Protein AF-F3FT26-F1 (afdb_monomer_lite)

Secondary structure (DSSP, 8-state):
-HHHHHHHHHHHHHHHHHHH-HHHHHHHHHHHHHHHHHHHH---HHHHHTSPPHHHHHHHHHTT--TTT--------SS-HHHHHHHHT-HHHHHHH-TTEEEEEE-SSSEEEEEEE-GGG-EEEEEEEEE--SSTT--EEE--

Structure (mmCIF, N/CA/C/O backbone):
data_AF-F3FT26-F1
#
_entry.id   AF-F3FT26-F1
#
loop_
_atom_site.group_PDB
_atom_site.id
_atom_site.type_symbol
_atom_site.label_atom_id
_atom_site.label_alt_id
_atom_site.label_comp_id
_atom_site.label_asym_id
_atom_site.label_entity_id
_atom_site.label_seq_id
_atom_site.pdbx_PDB_ins_code
_atom_site.Cartn_x
_atom_site.Cartn_y
_atom_site.Cartn_z
_atom_site.occupancy
_atom_site.B_iso_or_equiv
_atom_site.auth_seq_id
_atom_site.auth_comp_id
_atom_site.auth_asym_id
_atom_site.auth_atom_id
_atom_site.pdbx_PDB_model_num
ATOM 1 N N . MET A 1 1 ? 23.546 8.494 -18.958 1.00 47.19 1 MET A N 1
ATOM 2 C CA . MET A 1 1 ? 24.813 8.731 -19.704 1.00 47.19 1 MET A CA 1
ATOM 3 C C . MET A 1 1 ? 24.942 7.822 -20.935 1.00 47.19 1 MET A C 1
ATOM 5 O O . MET A 1 1 ? 25.842 8.013 -21.745 1.00 47.19 1 MET A O 1
ATOM 9 N N . GLU A 1 2 ? 24.002 6.900 -21.162 1.00 43.91 2 GLU A N 1
ATOM 10 C CA . GLU A 1 2 ? 24.069 5.898 -22.236 1.00 43.91 2 GLU A CA 1
ATOM 11 C C . GLU A 1 2 ? 23.835 6.461 -23.649 1.00 43.91 2 GLU A C 1
ATOM 13 O O . GLU A 1 2 ? 24.249 5.860 -24.643 1.00 43.91 2 GLU A O 1
ATOM 18 N N . ARG A 1 3 ? 23.206 7.640 -23.757 1.00 53.72 3 ARG A N 1
ATOM 19 C CA . ARG A 1 3 ? 22.876 8.273 -25.047 1.00 53.72 3 ARG A CA 1
ATOM 20 C C . ARG A 1 3 ? 24.116 8.820 -25.757 1.00 53.72 3 ARG A C 1
ATOM 22 O O . ARG A 1 3 ? 24.256 8.629 -26.959 1.00 53.72 3 ARG A O 1
ATOM 29 N N . ALA A 1 4 ? 25.029 9.447 -25.012 1.00 54.97 4 ALA A N 1
ATOM 30 C CA . ALA A 1 4 ? 26.248 10.039 -25.563 1.00 54.97 4 ALA A CA 1
ATOM 31 C C . ALA A 1 4 ? 27.250 8.971 -26.023 1.00 54.97 4 ALA A C 1
ATOM 33 O O . ALA A 1 4 ? 27.844 9.111 -27.088 1.00 54.97 4 ALA A O 1
ATOM 34 N N . LEU A 1 5 ? 27.377 7.873 -25.268 1.00 59.94 5 LEU A N 1
ATOM 35 C CA . LEU A 1 5 ? 28.258 6.761 -25.626 1.00 59.94 5 LEU A CA 1
ATOM 36 C C . LEU A 1 5 ? 27.760 6.037 -26.888 1.00 59.94 5 LEU A C 1
ATOM 38 O O . LEU A 1 5 ? 28.537 5.800 -27.806 1.00 59.94 5 LEU A O 1
ATOM 42 N N . SER A 1 6 ? 26.450 5.780 -26.984 1.00 55.41 6 SER A N 1
ATOM 43 C CA . SER A 1 6 ? 25.845 5.128 -28.157 1.00 55.41 6 SER A CA 1
ATOM 44 C C . SER A 1 6 ? 25.939 5.994 -29.418 1.00 55.41 6 SER A C 1
ATOM 46 O O . SER A 1 6 ? 26.232 5.489 -30.502 1.00 55.41 6 SER A O 1
ATOM 48 N N . LEU A 1 7 ? 25.746 7.311 -29.272 1.00 60.78 7 LEU A N 1
ATOM 49 C CA . LEU A 1 7 ? 25.944 8.272 -30.356 1.00 60.78 7 LEU A CA 1
ATOM 50 C C . LEU A 1 7 ? 27.415 8.334 -30.783 1.00 60.78 7 LEU A C 1
ATOM 52 O O . LEU A 1 7 ? 27.695 8.266 -31.977 1.00 60.78 7 LEU A O 1
ATOM 56 N N . ALA A 1 8 ? 28.360 8.389 -29.843 1.00 69.50 8 ALA A N 1
ATOM 57 C CA . ALA A 1 8 ? 29.788 8.430 -30.152 1.00 69.50 8 ALA A CA 1
ATOM 58 C C . ALA A 1 8 ? 30.256 7.162 -30.888 1.00 69.50 8 ALA A C 1
ATOM 60 O O . ALA A 1 8 ? 30.902 7.259 -31.932 1.00 69.50 8 ALA A O 1
ATOM 61 N N . THR A 1 9 ? 29.876 5.973 -30.408 1.00 64.75 9 THR A N 1
ATOM 62 C CA . THR A 1 9 ? 30.254 4.696 -31.035 1.00 64.75 9 THR A CA 1
ATOM 63 C C . THR A 1 9 ? 29.594 4.509 -32.405 1.00 64.75 9 THR A C 1
ATOM 65 O O . THR A 1 9 ? 30.263 4.090 -33.351 1.00 64.75 9 THR A O 1
ATOM 68 N N . GLY A 1 10 ? 28.314 4.874 -32.553 1.00 61.59 10 GLY A N 1
ATOM 69 C CA . GLY A 1 10 ? 27.614 4.822 -33.841 1.00 61.59 10 GLY A CA 1
ATOM 70 C C . GLY A 1 10 ? 28.211 5.777 -34.879 1.00 61.59 10 GLY A C 1
ATOM 71 O O . GLY A 1 10 ? 28.431 5.389 -36.025 1.00 61.59 10 GLY A O 1
ATOM 72 N N . THR A 1 11 ? 28.568 6.996 -3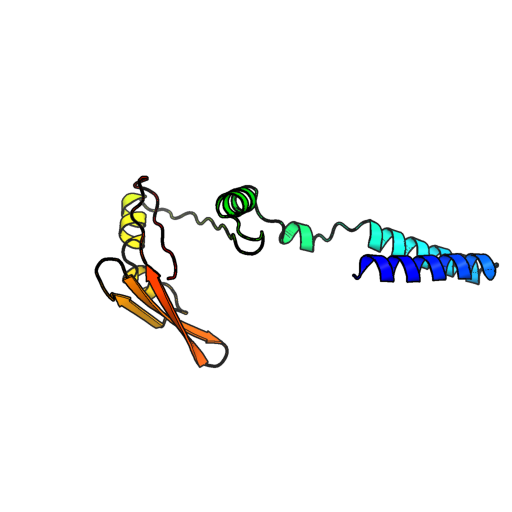4.464 1.00 68.25 11 THR A N 1
ATOM 73 C CA . THR A 1 11 ? 29.205 7.993 -35.343 1.00 68.25 11 THR A CA 1
ATOM 74 C C . THR A 1 11 ? 30.610 7.552 -35.763 1.00 68.25 11 THR A C 1
ATOM 76 O O . THR A 1 11 ? 30.976 7.682 -36.931 1.00 68.25 11 THR A O 1
ATOM 79 N N . ALA A 1 12 ? 31.380 6.957 -34.845 1.00 70.69 12 ALA A N 1
ATOM 80 C CA . ALA A 1 12 ? 32.715 6.436 -35.133 1.00 70.69 12 ALA A CA 1
ATOM 81 C C . ALA A 1 12 ? 32.692 5.282 -36.154 1.00 70.69 12 ALA A C 1
ATOM 83 O O . ALA A 1 12 ? 33.529 5.240 -37.056 1.00 70.69 12 ALA A O 1
ATOM 84 N N . LEU A 1 13 ? 31.713 4.375 -36.061 1.00 64.75 13 LEU A N 1
ATOM 85 C CA . LEU A 1 13 ? 31.534 3.272 -37.015 1.00 64.75 13 LEU A CA 1
ATOM 86 C C . LEU A 1 13 ? 31.139 3.764 -38.413 1.00 64.75 13 LEU A C 1
ATOM 88 O O . LEU A 1 13 ? 31.700 3.289 -39.401 1.00 64.75 13 LEU A O 1
ATOM 92 N N . VAL A 1 14 ? 30.233 4.744 -38.501 1.00 65.94 14 VAL A N 1
ATOM 93 C CA . VAL A 1 14 ? 29.829 5.357 -39.778 1.00 65.94 14 VAL A CA 1
ATOM 94 C C . VAL A 1 14 ? 31.008 6.091 -40.426 1.00 65.94 14 VAL A C 1
ATOM 96 O O . VAL A 1 14 ? 31.290 5.879 -41.606 1.00 65.94 14 VAL A O 1
ATOM 99 N N . ALA A 1 15 ? 31.759 6.881 -39.651 1.00 72.56 15 ALA A N 1
ATOM 100 C CA . ALA A 1 15 ? 32.947 7.585 -40.137 1.00 72.56 15 ALA A CA 1
ATOM 101 C C . ALA A 1 15 ? 34.052 6.621 -40.608 1.00 72.56 15 ALA A C 1
ATOM 103 O O . ALA A 1 15 ? 34.708 6.869 -41.622 1.00 72.56 15 ALA A O 1
ATOM 104 N N . ASN A 1 16 ? 34.243 5.500 -39.906 1.00 67.94 16 ASN A N 1
ATOM 105 C CA . ASN A 1 16 ? 35.222 4.483 -40.285 1.00 67.94 16 ASN A CA 1
ATOM 106 C C . ASN A 1 16 ? 34.801 3.704 -41.547 1.00 67.94 16 ASN A C 1
ATOM 108 O O . ASN A 1 16 ? 35.643 3.424 -42.398 1.00 67.94 16 ASN A O 1
ATOM 112 N N . GLY A 1 17 ? 33.505 3.410 -41.712 1.00 61.41 17 GLY A N 1
ATOM 113 C CA . GLY A 1 17 ? 32.960 2.775 -42.919 1.00 61.41 17 GLY A CA 1
ATOM 114 C C . GLY A 1 17 ? 33.097 3.652 -44.170 1.00 61.41 17 GLY A C 1
ATOM 115 O O . GLY A 1 17 ? 33.495 3.157 -45.225 1.00 61.41 17 GLY A O 1
ATOM 116 N N . LEU A 1 18 ? 32.869 4.966 -44.029 1.00 69.25 18 LEU A N 1
ATOM 117 C CA . LEU A 1 18 ? 33.098 5.966 -45.084 1.00 69.25 18 LEU A CA 1
ATOM 118 C C . LEU A 1 18 ? 34.580 6.079 -45.474 1.00 69.25 18 LEU A C 1
ATOM 120 O O . LEU A 1 18 ? 34.893 6.222 -46.652 1.00 69.25 18 LEU A O 1
ATOM 124 N N . ARG A 1 19 ? 35.497 5.976 -44.501 1.00 68.06 19 ARG A N 1
ATOM 125 C CA . ARG A 1 19 ? 36.952 6.024 -44.736 1.00 68.06 19 ARG A CA 1
ATOM 126 C C . ARG A 1 19 ? 37.506 4.795 -45.455 1.00 68.06 19 ARG A C 1
ATOM 128 O O . ARG A 1 19 ? 38.476 4.928 -46.193 1.00 68.06 19 ARG A O 1
ATOM 135 N N . ARG A 1 20 ? 36.947 3.606 -45.207 1.00 69.38 20 ARG A N 1
ATOM 136 C CA . ARG A 1 20 ? 37.479 2.340 -45.742 1.00 69.38 20 ARG A CA 1
ATOM 137 C C . ARG A 1 20 ? 37.068 2.073 -47.193 1.00 69.38 20 ARG A C 1
ATOM 139 O O . ARG A 1 20 ? 37.861 1.500 -47.931 1.00 69.38 20 ARG A O 1
ATOM 146 N N . GLY A 1 21 ? 35.868 2.503 -47.596 1.00 58.19 21 GLY A N 1
ATOM 147 C CA . GLY A 1 21 ? 35.342 2.307 -48.953 1.00 58.19 21 GLY A CA 1
ATOM 148 C C . GLY A 1 21 ? 35.119 0.833 -49.347 1.00 58.19 21 GLY A C 1
ATOM 149 O O . GLY A 1 21 ? 35.518 -0.098 -48.648 1.00 58.19 21 GLY A O 1
ATOM 150 N N . GLY A 1 22 ? 34.437 0.608 -50.475 1.00 73.12 22 GLY A N 1
ATOM 151 C CA . GLY A 1 22 ? 34.135 -0.733 -51.001 1.00 73.12 22 GLY A CA 1
ATOM 152 C C . GLY A 1 22 ? 32.968 -1.459 -50.308 1.00 73.12 22 GLY A C 1
ATOM 153 O O . GLY A 1 22 ? 32.301 -0.917 -49.426 1.00 73.12 22 GLY A O 1
ATOM 154 N N . LEU A 1 23 ? 32.713 -2.710 -50.711 1.00 72.31 23 LEU A N 1
ATOM 155 C CA . LEU A 1 23 ? 31.566 -3.515 -50.245 1.00 72.31 23 LEU A CA 1
ATOM 156 C C . LEU A 1 23 ? 31.545 -3.720 -48.717 1.00 72.31 23 LEU A C 1
ATOM 158 O O . LEU A 1 23 ? 30.481 -3.687 -48.101 1.00 72.31 23 LEU A O 1
ATOM 162 N N . GLY A 1 24 ? 32.718 -3.866 -48.090 1.00 69.69 24 GLY A N 1
ATOM 163 C CA . GLY A 1 24 ? 32.839 -3.994 -46.634 1.00 69.69 24 GLY A CA 1
ATOM 164 C C . GLY A 1 24 ? 32.496 -2.707 -45.873 1.00 69.69 24 GLY A C 1
ATOM 165 O O . GLY A 1 24 ? 31.870 -2.773 -44.818 1.00 69.69 24 GLY A O 1
ATOM 166 N N . GLY A 1 25 ? 32.839 -1.535 -46.422 1.00 67.94 25 GLY A N 1
ATOM 167 C CA . GLY A 1 25 ? 32.491 -0.236 -45.834 1.00 67.94 25 GLY A CA 1
ATOM 168 C C . GLY A 1 25 ? 30.991 0.063 -45.911 1.00 67.94 25 GLY A C 1
ATOM 169 O O . GLY A 1 25 ? 30.409 0.540 -44.938 1.00 67.94 25 GLY A O 1
ATOM 170 N N . ILE A 1 26 ? 30.341 -0.307 -47.022 1.00 75.19 26 ILE A N 1
ATOM 171 C CA . ILE A 1 26 ? 28.882 -0.180 -47.195 1.00 75.19 26 ILE A CA 1
ATOM 172 C C . ILE A 1 26 ? 28.138 -1.019 -46.148 1.00 75.19 26 ILE A C 1
ATOM 174 O O . ILE A 1 26 ? 27.207 -0.524 -45.514 1.00 75.19 26 ILE A O 1
ATOM 178 N N . LEU A 1 27 ? 28.585 -2.255 -45.898 1.00 78.12 27 LEU A N 1
ATOM 179 C CA . LEU A 1 27 ? 27.982 -3.120 -44.881 1.00 78.12 27 LEU A CA 1
ATOM 180 C C . LEU A 1 27 ? 28.087 -2.502 -43.476 1.00 78.12 27 LEU A C 1
ATOM 182 O O . LEU A 1 27 ? 27.118 -2.509 -42.719 1.00 78.12 27 LEU A O 1
ATOM 186 N N . GLN A 1 28 ? 29.239 -1.912 -43.140 1.00 69.38 28 GLN A N 1
ATOM 187 C CA . GLN A 1 28 ? 29.442 -1.241 -41.852 1.00 69.38 28 GLN A CA 1
ATOM 188 C C . GLN A 1 28 ? 28.553 -0.001 -41.686 1.00 69.38 28 GLN A C 1
ATOM 190 O O . GLN A 1 28 ? 28.010 0.212 -40.601 1.00 69.38 28 GLN A O 1
ATOM 195 N N . ILE A 1 29 ? 28.353 0.785 -42.749 1.00 72.94 29 ILE A N 1
ATOM 196 C CA . ILE A 1 29 ? 27.446 1.943 -42.739 1.00 72.94 29 ILE A CA 1
ATOM 197 C C . ILE A 1 29 ? 25.996 1.493 -42.552 1.00 72.94 29 ILE A C 1
ATOM 199 O O . ILE A 1 29 ? 25.293 2.082 -41.740 1.00 72.94 29 ILE A O 1
ATOM 203 N N . VAL A 1 30 ? 25.548 0.439 -43.242 1.00 78.69 30 VAL A N 1
ATOM 204 C CA . VAL A 1 30 ? 24.172 -0.074 -43.112 1.00 78.69 30 VAL A CA 1
ATOM 205 C C . VAL A 1 30 ? 23.914 -0.603 -41.702 1.00 78.69 30 VAL A C 1
ATOM 207 O O . VAL A 1 30 ? 22.903 -0.254 -41.097 1.00 78.69 30 VAL A O 1
ATOM 210 N N . VAL A 1 31 ? 24.838 -1.387 -41.139 1.00 77.44 31 VAL A N 1
ATOM 211 C CA . VAL A 1 31 ? 24.715 -1.899 -39.763 1.00 77.44 31 VAL A CA 1
ATOM 212 C C . VAL A 1 31 ? 24.746 -0.755 -38.742 1.00 77.44 31 VAL A C 1
ATOM 214 O O . VAL A 1 31 ? 23.933 -0.738 -37.818 1.00 77.44 31 VAL A O 1
ATOM 217 N N . GLY A 1 32 ? 25.629 0.232 -38.923 1.00 68.88 32 GLY A N 1
ATOM 218 C CA . GLY A 1 32 ? 25.713 1.416 -38.063 1.00 68.88 32 GLY A CA 1
ATOM 219 C C . GLY A 1 32 ? 24.468 2.303 -38.142 1.00 68.88 32 GLY A C 1
ATOM 220 O O . GLY A 1 32 ? 23.920 2.684 -37.111 1.00 68.88 32 GLY A O 1
ATOM 221 N N . ALA A 1 33 ? 23.969 2.575 -39.349 1.00 72.38 33 ALA A N 1
ATOM 222 C CA . ALA A 1 33 ? 22.748 3.342 -39.584 1.00 72.38 33 ALA A CA 1
ATOM 223 C C . ALA A 1 33 ? 21.507 2.613 -39.052 1.00 72.38 33 ALA A C 1
ATOM 225 O O . ALA A 1 33 ? 20.647 3.248 -38.451 1.00 72.38 33 ALA A O 1
ATOM 226 N N . TYR A 1 34 ? 21.435 1.285 -39.188 1.00 73.75 34 TYR A N 1
ATOM 227 C CA . TYR A 1 34 ? 20.374 0.471 -38.594 1.00 73.75 34 TYR A CA 1
ATOM 228 C C . TYR A 1 34 ? 20.431 0.481 -37.059 1.00 73.75 34 TYR A C 1
ATOM 230 O O . TYR A 1 34 ? 19.396 0.623 -36.412 1.00 73.75 34 TYR A O 1
ATOM 238 N N . GLY A 1 35 ? 21.626 0.407 -36.462 1.00 67.81 35 GLY A N 1
ATOM 239 C CA . GLY A 1 35 ? 21.820 0.550 -35.015 1.00 67.81 35 GLY A CA 1
ATOM 240 C C . GLY A 1 35 ? 21.441 1.941 -34.495 1.00 67.81 35 GLY A C 1
ATOM 241 O O . GLY A 1 35 ? 20.790 2.051 -33.457 1.00 67.81 35 GLY A O 1
ATOM 242 N N . LEU A 1 36 ? 21.768 2.996 -35.246 1.00 65.69 36 LEU A N 1
ATOM 243 C CA . LEU A 1 36 ? 21.369 4.374 -34.952 1.00 65.69 36 LEU A CA 1
ATOM 244 C C . LEU A 1 36 ? 19.860 4.578 -35.114 1.00 65.69 36 LEU A C 1
ATOM 246 O O . LEU A 1 36 ? 19.248 5.179 -34.241 1.00 65.69 36 LEU A O 1
ATOM 250 N N . LEU A 1 37 ? 19.239 4.031 -36.161 1.00 65.81 37 LEU A N 1
ATOM 251 C CA . LEU A 1 37 ? 17.787 4.059 -36.352 1.00 65.81 37 LEU A CA 1
ATOM 252 C C . LEU A 1 37 ? 17.068 3.282 -35.247 1.00 65.81 37 LEU A C 1
ATOM 254 O O . LEU A 1 37 ? 16.093 3.787 -34.701 1.00 65.81 37 LEU A O 1
ATOM 258 N N . ARG A 1 38 ? 17.562 2.109 -34.830 1.00 65.12 38 ARG A N 1
ATOM 259 C CA . ARG A 1 38 ? 17.012 1.379 -33.672 1.00 65.12 38 ARG A CA 1
ATOM 260 C C . ARG A 1 38 ? 17.210 2.115 -32.346 1.00 65.12 38 ARG A C 1
ATOM 262 O O . ARG A 1 38 ? 16.308 2.118 -31.517 1.00 65.12 38 ARG A O 1
ATOM 269 N N . GLY A 1 39 ? 18.368 2.735 -32.133 1.00 58.25 39 GLY A N 1
ATOM 270 C CA . GLY A 1 39 ? 18.646 3.515 -30.924 1.00 58.25 39 GLY A CA 1
ATOM 271 C C . GLY A 1 39 ? 17.864 4.832 -30.862 1.00 58.25 39 GLY A C 1
ATOM 272 O O . GLY A 1 39 ? 17.438 5.244 -29.785 1.00 58.25 39 GLY A O 1
ATOM 273 N N . ALA A 1 40 ? 17.638 5.476 -32.010 1.00 59.84 40 ALA A N 1
ATOM 274 C CA . ALA A 1 40 ? 16.908 6.736 -32.133 1.00 59.84 40 ALA A CA 1
ATOM 275 C C . ALA A 1 40 ? 15.388 6.543 -32.125 1.00 59.84 40 ALA A C 1
ATO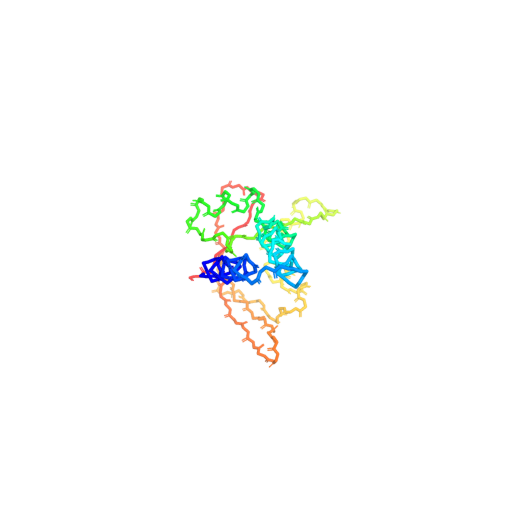M 277 O O . ALA A 1 40 ? 14.678 7.380 -31.572 1.00 59.84 40 ALA A O 1
ATOM 278 N N . THR A 1 41 ? 14.884 5.437 -32.688 1.00 57.72 41 THR A N 1
ATOM 279 C CA . THR A 1 41 ? 13.442 5.146 -32.692 1.00 57.72 41 THR A CA 1
ATOM 280 C C . THR A 1 41 ? 12.882 4.937 -31.300 1.00 57.72 41 THR A C 1
ATOM 282 O O . THR A 1 41 ? 11.697 5.208 -31.159 1.00 57.72 41 THR A O 1
ATOM 285 N N . GLY A 1 42 ? 13.697 4.567 -30.295 1.00 50.38 42 GLY A N 1
ATOM 286 C CA . GLY A 1 42 ? 13.584 5.014 -28.890 1.00 50.38 42 GLY A CA 1
ATOM 287 C C . GLY A 1 42 ? 12.231 4.858 -28.172 1.00 50.38 42 GLY A C 1
ATOM 288 O O . GLY A 1 42 ? 12.096 5.279 -27.026 1.00 50.38 42 GLY A O 1
ATOM 289 N N . HIS A 1 43 ? 11.236 4.254 -28.812 1.00 49.22 43 HIS A N 1
ATOM 290 C CA . HIS A 1 43 ? 9.908 3.939 -28.320 1.00 49.22 43 HIS A CA 1
ATOM 291 C C . HIS A 1 43 ? 10.023 2.559 -27.714 1.00 49.22 43 HIS A C 1
ATOM 293 O O . HIS A 1 43 ? 9.639 1.536 -28.276 1.00 49.22 43 HIS A O 1
ATOM 299 N N . CYS A 1 44 ? 10.671 2.539 -26.561 1.00 53.62 44 CYS A N 1
ATOM 300 C CA . CYS A 1 44 ? 10.708 1.365 -25.730 1.00 53.62 44 CYS A CA 1
ATOM 301 C C . CYS A 1 44 ? 9.247 1.057 -25.361 1.00 53.62 44 CYS A C 1
ATOM 303 O O . CYS A 1 44 ? 8.653 1.793 -24.574 1.00 53.62 44 CYS A O 1
ATOM 305 N N . ALA A 1 45 ? 8.656 0.002 -25.928 1.00 52.91 45 ALA A N 1
ATOM 306 C CA . ALA A 1 45 ? 7.352 -0.505 -25.490 1.00 52.91 45 ALA A CA 1
ATOM 307 C C . ALA A 1 45 ? 7.344 -0.737 -23.964 1.00 52.91 45 ALA A C 1
ATOM 309 O O . ALA A 1 45 ? 6.345 -0.488 -23.298 1.00 52.91 45 ALA A O 1
ATOM 310 N N . LEU A 1 46 ? 8.510 -1.081 -23.397 1.00 51.31 46 LEU A N 1
ATOM 311 C CA . LEU A 1 46 ? 8.735 -1.106 -21.953 1.00 51.31 46 LEU A CA 1
ATOM 312 C C . LEU A 1 46 ? 8.553 0.265 -21.293 1.00 51.31 46 LEU A C 1
ATOM 314 O O . LEU A 1 46 ? 7.882 0.353 -20.277 1.00 51.31 46 LEU A O 1
ATOM 318 N N . LYS A 1 47 ? 9.098 1.351 -21.854 1.00 54.94 47 LYS A N 1
ATOM 319 C CA . LYS A 1 47 ? 8.950 2.685 -21.252 1.00 54.94 47 LYS A CA 1
ATOM 320 C C . LYS A 1 47 ? 7.487 3.117 -21.228 1.00 54.94 47 LYS A C 1
ATOM 322 O O . LYS A 1 47 ? 7.074 3.679 -20.230 1.00 54.94 47 LYS A O 1
ATOM 327 N N . HIS A 1 48 ? 6.713 2.820 -22.272 1.00 57.34 48 HIS A N 1
ATOM 328 C CA . HIS A 1 48 ? 5.280 3.131 -22.303 1.00 57.34 48 HIS A CA 1
ATOM 329 C C . HIS A 1 48 ? 4.464 2.267 -21.325 1.00 57.34 48 HIS A C 1
ATOM 331 O O . HIS A 1 48 ? 3.466 2.738 -20.792 1.00 57.34 48 HIS A O 1
ATOM 337 N N . ALA A 1 49 ? 4.900 1.034 -21.043 1.00 63.56 49 ALA A N 1
ATOM 338 C CA . ALA A 1 49 ? 4.299 0.191 -20.005 1.00 63.56 49 ALA A CA 1
ATOM 339 C C . ALA A 1 49 ? 4.590 0.691 -18.575 1.00 63.56 49 ALA A C 1
ATOM 341 O O . ALA A 1 49 ? 3.801 0.438 -17.671 1.00 63.56 49 ALA A O 1
ATOM 342 N N . PHE A 1 50 ? 5.696 1.416 -18.380 1.00 64.50 50 PHE A N 1
ATOM 343 C CA . PHE A 1 50 ? 6.068 2.053 -17.111 1.00 64.50 50 PHE A CA 1
ATOM 344 C C . PHE A 1 50 ? 5.793 3.564 -17.090 1.00 64.50 50 PHE A C 1
ATOM 346 O O . PHE A 1 50 ? 6.271 4.255 -16.192 1.00 64.50 50 PHE A O 1
ATOM 353 N N . MET A 1 51 ? 5.062 4.103 -18.076 1.00 71.88 51 MET A N 1
ATOM 354 C CA . MET A 1 51 ? 4.629 5.495 -18.001 1.00 71.88 51 MET A CA 1
ATOM 355 C C . MET A 1 51 ? 3.522 5.605 -16.952 1.00 71.88 51 MET A C 1
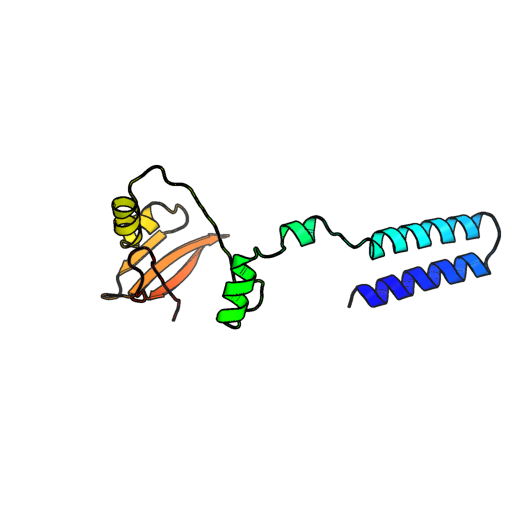ATOM 357 O O . MET A 1 51 ? 2.562 4.833 -17.012 1.00 71.88 51 MET A O 1
ATOM 361 N N . PRO A 1 52 ? 3.625 6.565 -16.025 1.00 74.69 52 PRO A N 1
ATOM 362 C CA . PRO A 1 52 ? 2.593 6.771 -15.029 1.00 74.69 52 PRO A CA 1
ATOM 363 C C . PRO A 1 52 ? 1.314 7.240 -15.697 1.00 74.69 52 PRO A C 1
ATOM 365 O O . PRO A 1 52 ? 1.326 8.008 -16.668 1.00 74.69 52 PRO A O 1
ATOM 368 N N . THR A 1 53 ? 0.203 6.803 -15.134 1.00 81.81 53 THR A N 1
ATOM 369 C CA . THR A 1 53 ? -1.129 7.236 -15.526 1.00 81.81 53 THR A CA 1
ATOM 370 C C . THR A 1 53 ? -1.281 8.754 -15.345 1.00 81.81 53 THR A C 1
ATOM 372 O O . THR A 1 53 ? -0.613 9.360 -14.503 1.00 81.81 53 THR A O 1
ATOM 375 N N . PRO A 1 54 ? -2.202 9.407 -16.079 1.00 82.81 54 PRO A N 1
ATOM 376 C CA . PRO A 1 54 ? -2.493 10.830 -15.879 1.00 82.81 54 PRO A CA 1
ATOM 377 C C . PRO A 1 54 ? -2.923 11.183 -14.447 1.00 82.81 54 PRO A C 1
ATOM 379 O O . PRO A 1 54 ? -2.845 12.339 -14.040 1.00 82.81 54 PRO A O 1
ATOM 382 N N . PHE A 1 55 ? -3.428 10.209 -13.685 1.00 81.56 55 PHE A N 1
ATOM 383 C CA . PHE A 1 55 ? -3.710 10.380 -12.264 1.00 81.56 55 PHE A CA 1
ATOM 384 C C . PHE A 1 55 ? -2.418 10.414 -11.439 1.00 81.56 55 PHE A C 1
ATOM 386 O O . PHE A 1 55 ? -2.193 11.391 -10.734 1.00 81.56 55 PHE A O 1
ATOM 393 N N . GLU A 1 56 ? -1.540 9.417 -11.590 1.00 84.62 56 GLU A N 1
ATOM 394 C CA . GLU A 1 56 ? -0.256 9.345 -10.871 1.00 84.62 56 GLU A CA 1
ATOM 395 C C . GLU A 1 56 ? 0.611 10.584 -11.123 1.00 84.62 56 GLU A C 1
ATOM 397 O O . GLU A 1 56 ? 1.190 11.112 -10.182 1.00 84.62 56 GLU A O 1
ATOM 402 N N . GLN A 1 57 ? 0.642 11.106 -12.357 1.00 82.38 57 GLN A N 1
ATOM 403 C CA . GLN A 1 57 ? 1.384 12.334 -12.683 1.00 82.38 57 GLN A CA 1
ATOM 404 C C . GLN A 1 57 ? 0.853 13.564 -11.937 1.00 82.38 57 GLN A C 1
ATOM 406 O O . GLN A 1 57 ? 1.639 14.384 -11.471 1.00 82.38 57 GLN A O 1
ATOM 411 N N . ARG A 1 58 ? -0.475 13.702 -11.824 1.00 83.56 58 ARG A N 1
ATOM 412 C CA . ARG A 1 58 ? -1.099 14.821 -11.100 1.00 83.56 58 ARG A CA 1
ATOM 413 C C . ARG A 1 58 ? -0.863 14.705 -9.600 1.00 83.56 58 ARG A C 1
ATOM 415 O O . ARG A 1 58 ? -0.444 15.678 -8.990 1.00 83.56 58 ARG A O 1
ATOM 422 N N . PHE A 1 59 ? -1.068 13.512 -9.047 1.00 82.56 59 PHE A N 1
ATOM 423 C CA . PHE A 1 59 ? -0.874 13.246 -7.624 1.00 82.56 59 PHE A CA 1
ATOM 424 C C . PHE A 1 59 ? 0.583 13.484 -7.197 1.00 82.56 59 PHE A C 1
ATOM 426 O O . PHE A 1 59 ? 0.839 14.157 -6.204 1.00 82.56 59 PHE A O 1
ATOM 433 N N . SER A 1 60 ? 1.534 13.000 -8.004 1.00 83.69 60 SER A N 1
ATOM 434 C CA . SER A 1 60 ? 2.974 13.236 -7.842 1.00 83.69 60 SER A CA 1
ATOM 435 C C . SER A 1 60 ? 3.324 14.728 -7.877 1.00 83.69 60 SER A C 1
ATOM 437 O O . SER A 1 60 ? 4.083 15.180 -7.027 1.00 83.69 60 SER A O 1
ATOM 439 N N . ALA A 1 61 ? 2.741 15.505 -8.797 1.00 83.62 61 ALA A N 1
ATOM 440 C CA . ALA A 1 61 ? 2.979 16.948 -8.883 1.00 83.62 61 ALA A CA 1
ATOM 441 C C . ALA A 1 61 ? 2.391 17.736 -7.698 1.00 83.62 61 ALA A C 1
ATOM 443 O O . ALA A 1 61 ? 2.976 18.731 -7.284 1.00 83.62 61 ALA A O 1
ATOM 444 N N . GLU A 1 62 ? 1.249 17.306 -7.158 1.00 84.56 62 GLU A N 1
ATOM 445 C CA . GLU A 1 62 ? 0.607 17.937 -5.998 1.00 84.56 62 GLU A CA 1
ATOM 446 C C . GLU A 1 62 ? 1.372 17.679 -4.692 1.00 84.56 62 GLU A C 1
ATOM 448 O O . GLU A 1 62 ? 1.467 18.567 -3.849 1.00 84.56 62 GLU A O 1
ATOM 453 N N . HIS A 1 63 ? 1.962 16.489 -4.553 1.00 80.81 63 HIS A N 1
ATOM 454 C CA . HIS A 1 63 ? 2.676 16.060 -3.345 1.00 80.81 63 HIS A CA 1
ATOM 455 C C . HIS A 1 63 ? 4.206 16.223 -3.434 1.00 80.81 63 HIS A C 1
ATOM 457 O O . HIS A 1 63 ? 4.913 15.792 -2.527 1.00 80.81 63 HIS A O 1
ATOM 463 N N . ASP A 1 64 ? 4.720 16.829 -4.513 1.00 81.31 64 ASP A N 1
ATOM 464 C CA . ASP A 1 64 ? 6.158 16.972 -4.814 1.00 81.31 64 ASP A CA 1
ATOM 465 C C . ASP A 1 64 ? 6.933 15.637 -4.765 1.00 81.31 64 ASP A C 1
ATOM 467 O O . ASP A 1 64 ? 8.095 15.558 -4.367 1.00 81.31 64 ASP A O 1
ATOM 471 N N . TRP A 1 65 ? 6.274 14.546 -5.163 1.00 79.75 65 TRP A N 1
ATOM 472 C CA . TRP A 1 65 ? 6.883 13.218 -5.211 1.00 79.75 65 TRP A CA 1
ATOM 473 C C . TRP A 1 65 ? 7.514 12.968 -6.578 1.00 79.75 65 TRP A C 1
ATOM 475 O O . TRP A 1 65 ? 6.924 13.330 -7.598 1.00 79.75 65 TRP A O 1
ATOM 485 N N . PRO A 1 66 ? 8.670 12.293 -6.675 1.00 73.00 66 PRO A N 1
ATOM 486 C CA . PRO A 1 66 ? 9.148 11.783 -7.946 1.00 73.00 66 PRO A CA 1
ATOM 487 C C . PRO A 1 66 ? 8.139 10.797 -8.549 1.00 73.00 66 PRO A C 1
ATOM 489 O O . PRO A 1 66 ? 7.491 10.002 -7.876 1.00 73.00 66 PRO A O 1
ATOM 492 N N . ILE A 1 67 ? 8.062 10.814 -9.875 1.00 64.56 67 ILE A N 1
ATOM 493 C CA . ILE A 1 67 ? 7.107 10.056 -10.689 1.00 64.56 67 ILE A CA 1
ATOM 494 C C . ILE A 1 67 ? 7.032 8.547 -10.352 1.00 64.56 67 ILE A C 1
ATOM 496 O O . ILE A 1 67 ? 5.992 7.921 -10.537 1.00 64.56 67 ILE A O 1
ATOM 500 N N . SER A 1 68 ? 8.124 7.943 -9.879 1.00 63.47 68 SER A N 1
ATOM 501 C CA . SER A 1 68 ? 8.179 6.523 -9.509 1.00 63.47 68 SER A CA 1
ATOM 502 C C 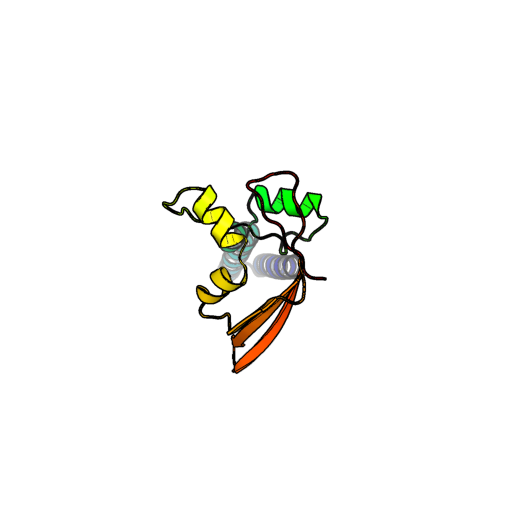. SER A 1 68 ? 7.524 6.184 -8.166 1.00 63.47 68 SER A C 1
ATOM 504 O O . SER A 1 68 ? 7.418 5.002 -7.846 1.00 63.47 68 SER A O 1
ATOM 506 N N . 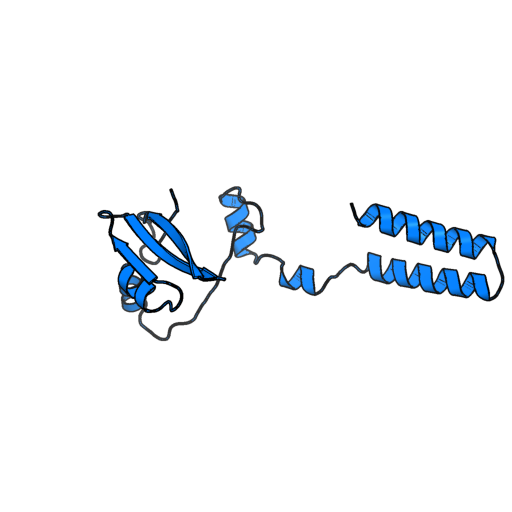GLU A 1 69 ? 7.130 7.180 -7.373 1.00 72.56 69 GLU A N 1
ATOM 507 C CA . GLU A 1 69 ? 6.616 6.992 -6.010 1.00 72.56 69 GLU A CA 1
ATOM 508 C C . GLU A 1 69 ? 5.084 7.031 -5.922 1.00 72.56 69 GLU A C 1
ATOM 510 O O . GLU A 1 69 ? 4.518 6.529 -4.954 1.00 72.56 69 GLU A O 1
ATOM 515 N N . ALA A 1 70 ? 4.393 7.527 -6.953 1.00 76.56 70 ALA A N 1
ATOM 516 C CA . ALA A 1 70 ? 2.934 7.485 -7.028 1.00 76.56 70 ALA A CA 1
ATOM 517 C C . ALA A 1 70 ? 2.461 6.274 -7.851 1.00 76.56 70 ALA A C 1
ATOM 519 O O . ALA A 1 70 ? 2.773 6.156 -9.036 1.00 76.56 70 ALA A O 1
ATOM 520 N N . LEU A 1 71 ? 1.667 5.393 -7.234 1.00 82.69 71 LEU A N 1
ATOM 521 C CA . LEU A 1 71 ? 1.049 4.237 -7.888 1.00 82.69 71 LEU A CA 1
ATOM 522 C C . LEU A 1 71 ? -0.466 4.233 -7.660 1.00 82.69 71 LEU A C 1
ATOM 524 O O . LEU A 1 71 ? -0.929 4.321 -6.527 1.00 82.69 71 LEU A O 1
ATOM 528 N N . SER A 1 72 ? -1.238 4.047 -8.729 1.00 83.88 72 SER A N 1
ATOM 529 C CA . SER A 1 72 ? -2.695 3.947 -8.710 1.00 83.88 72 SER A CA 1
ATOM 530 C C . SER A 1 72 ? -3.166 2.606 -9.266 1.00 83.88 72 SER A C 1
ATOM 532 O O . SER A 1 72 ? -2.712 2.115 -10.308 1.00 83.88 72 SER A O 1
ATOM 534 N N . ARG A 1 73 ? -4.099 1.980 -8.546 1.00 85.69 73 ARG A N 1
ATOM 535 C CA . ARG A 1 73 ? -4.718 0.706 -8.917 1.00 85.69 73 ARG A CA 1
ATOM 536 C C . ARG A 1 73 ? -6.217 0.774 -8.669 1.00 85.69 73 ARG A C 1
ATOM 538 O O . ARG A 1 73 ? -6.665 1.369 -7.698 1.00 85.69 73 ARG A O 1
ATOM 545 N N . SER A 1 74 ? -6.977 0.137 -9.555 1.00 88.62 74 SER A N 1
ATOM 546 C CA . SER A 1 74 ? -8.430 0.031 -9.456 1.00 88.62 74 SER A CA 1
ATOM 547 C C . SER A 1 74 ? -8.844 -1.432 -9.541 1.00 88.62 74 SER A C 1
ATOM 549 O O . SER A 1 74 ? -8.287 -2.202 -10.327 1.00 88.62 74 SER A O 1
ATOM 551 N N . VAL A 1 75 ? -9.817 -1.805 -8.717 1.00 91.62 75 VAL A N 1
ATOM 552 C CA . VAL A 1 75 ? -10.465 -3.113 -8.719 1.00 91.62 75 VAL A CA 1
ATOM 553 C C . VAL A 1 75 ? -11.969 -2.899 -8.591 1.00 91.62 75 VAL A C 1
ATOM 555 O O . VAL A 1 75 ? -12.418 -2.057 -7.817 1.00 91.62 75 VAL A O 1
ATOM 558 N N . THR A 1 76 ? -12.759 -3.645 -9.360 1.00 93.44 76 THR A N 1
ATOM 559 C CA . THR A 1 76 ? -14.221 -3.609 -9.258 1.00 93.44 76 THR A CA 1
ATOM 560 C C . THR A 1 76 ? -14.683 -4.667 -8.268 1.00 93.44 76 THR A C 1
ATOM 562 O O . THR A 1 76 ? -14.392 -5.850 -8.440 1.00 93.44 76 THR A O 1
ATOM 565 N N . ILE A 1 77 ? -15.423 -4.245 -7.244 1.00 94.31 77 ILE A N 1
ATOM 566 C CA . ILE A 1 77 ? -15.994 -5.125 -6.223 1.00 94.31 77 ILE A CA 1
ATOM 567 C C . ILE A 1 77 ? -17.512 -5.098 -6.387 1.00 94.31 77 ILE A C 1
ATOM 569 O O . ILE A 1 77 ? -18.128 -4.039 -6.326 1.00 94.31 77 ILE A O 1
ATOM 573 N N . SER A 1 78 ? -18.134 -6.258 -6.599 1.00 96.19 78 SER A N 1
ATOM 574 C CA . SER A 1 78 ? -19.591 -6.379 -6.756 1.00 96.19 78 SER A CA 1
ATOM 575 C C . SER A 1 78 ? -20.312 -6.369 -5.399 1.00 96.19 78 SER A C 1
ATOM 577 O O . SER A 1 78 ? -21.009 -7.324 -5.055 1.00 96.19 78 SER A O 1
ATOM 579 N N . ARG A 1 79 ? -20.094 -5.315 -4.602 1.00 96.12 79 ARG A N 1
ATOM 580 C CA . ARG A 1 79 ? -20.701 -5.080 -3.280 1.00 96.12 79 ARG A CA 1
ATOM 581 C C . ARG A 1 79 ? -21.091 -3.603 -3.107 1.00 96.12 79 ARG A C 1
ATOM 583 O O . ARG A 1 79 ? -20.519 -2.764 -3.801 1.00 96.12 79 ARG A O 1
ATOM 590 N N . PRO A 1 80 ? -22.049 -3.283 -2.216 1.00 96.62 80 PRO A N 1
ATOM 591 C CA . PRO A 1 80 ? -22.384 -1.904 -1.861 1.00 96.62 80 PRO A CA 1
ATOM 592 C C . PRO A 1 80 ? -21.170 -1.117 -1.342 1.00 96.62 80 PRO A C 1
ATOM 594 O O . PRO A 1 80 ? -20.294 -1.682 -0.684 1.00 96.62 80 PRO A O 1
ATOM 597 N N . LEU A 1 81 ? -21.116 0.185 -1.641 1.00 93.06 81 LEU A N 1
ATOM 598 C CA . LEU A 1 81 ? -19.985 1.054 -1.288 1.00 93.06 81 LEU A CA 1
ATOM 599 C C . LEU A 1 81 ? -19.795 1.169 0.227 1.00 93.06 81 LEU A C 1
ATOM 601 O O . LEU A 1 81 ? -18.668 1.140 0.707 1.00 93.06 81 LEU A O 1
ATOM 605 N N . ASP A 1 82 ? -20.890 1.265 0.971 1.00 93.75 82 ASP A N 1
ATOM 606 C CA . ASP A 1 82 ? -20.914 1.320 2.427 1.00 93.75 82 ASP A CA 1
ATOM 607 C C . ASP A 1 82 ? -20.320 0.059 3.062 1.00 93.75 82 ASP A C 1
ATOM 609 O O . ASP A 1 82 ? -19.443 0.167 3.914 1.00 93.75 82 ASP A O 1
ATOM 613 N N . GLU A 1 83 ? -20.693 -1.128 2.573 1.00 94.75 83 GLU A N 1
ATOM 614 C CA . GLU A 1 83 ? -20.129 -2.399 3.046 1.00 94.75 83 GLU A CA 1
ATOM 615 C C . GLU A 1 83 ? -18.613 -2.469 2.792 1.00 94.75 83 GLU A C 1
ATOM 617 O O . GLU A 1 83 ? -17.844 -2.872 3.668 1.00 94.75 83 GLU A O 1
ATOM 622 N N . VAL A 1 84 ? -18.169 -2.055 1.600 1.00 94.19 84 VAL A N 1
ATOM 623 C CA . VAL A 1 84 ? -16.744 -2.050 1.235 1.00 94.19 84 VAL A CA 1
ATOM 624 C C . VAL A 1 84 ? -15.970 -1.036 2.072 1.00 94.19 84 VAL A C 1
ATOM 626 O O . VAL A 1 84 ? -14.915 -1.372 2.605 1.00 94.19 84 VAL A O 1
ATOM 629 N N . ARG A 1 85 ? -16.485 0.186 2.218 1.00 91.56 85 ARG A N 1
ATOM 630 C CA . ARG A 1 85 ? -15.849 1.250 3.001 1.00 91.56 85 ARG A CA 1
ATOM 631 C C . ARG A 1 85 ? -15.711 0.840 4.462 1.00 91.56 85 ARG A C 1
ATOM 633 O O . ARG A 1 85 ? -14.614 0.917 5.007 1.00 91.56 85 ARG A O 1
ATOM 640 N N . ASP A 1 86 ? -16.785 0.355 5.077 1.00 92.19 86 ASP A N 1
ATOM 641 C CA . ASP A 1 86 ? -16.784 -0.036 6.488 1.00 92.19 86 ASP A CA 1
ATOM 642 C C . ASP A 1 86 ? -15.853 -1.236 6.734 1.00 92.19 86 ASP A C 1
ATOM 644 O O . ASP A 1 86 ? -15.242 -1.353 7.800 1.00 92.19 86 ASP A O 1
ATOM 648 N N . PHE A 1 87 ? -15.701 -2.121 5.741 1.00 93.25 87 PHE A N 1
ATOM 649 C CA . PHE A 1 87 ? -14.711 -3.195 5.770 1.00 93.25 87 PHE A CA 1
ATOM 650 C C . PHE A 1 87 ? -13.273 -2.664 5.667 1.00 93.25 87 PHE A C 1
ATOM 652 O O . PHE A 1 87 ? -12.418 -3.074 6.450 1.00 93.25 87 PHE A O 1
ATOM 659 N N . LEU A 1 88 ? -12.999 -1.753 4.727 1.00 91.94 88 LEU A N 1
ATOM 660 C CA . LEU A 1 88 ? -11.670 -1.159 4.530 1.00 91.94 88 LEU A CA 1
ATOM 661 C C . LEU A 1 88 ? -11.234 -0.277 5.708 1.00 91.94 88 LEU A C 1
ATOM 663 O O . LEU A 1 88 ? -10.045 -0.207 6.006 1.00 91.94 88 LEU A O 1
ATOM 667 N N . ALA A 1 89 ? -12.187 0.328 6.418 1.00 90.12 89 ALA A N 1
ATOM 668 C CA . ALA A 1 89 ? -11.950 1.077 7.649 1.00 90.12 89 ALA A CA 1
ATOM 669 C C . ALA A 1 89 ? -11.502 0.196 8.835 1.00 90.12 89 ALA A C 1
ATOM 671 O O . ALA A 1 89 ? -11.214 0.725 9.905 1.00 90.12 89 ALA A O 1
ATOM 672 N N . GLN A 1 90 ? -11.442 -1.133 8.668 1.00 91.19 90 GLN A N 1
ATOM 673 C CA . GLN A 1 90 ? -10.987 -2.098 9.677 1.00 91.19 90 GLN A CA 1
ATOM 674 C C . GLN A 1 90 ? -9.686 -2.783 9.211 1.00 91.19 90 GLN A C 1
ATOM 676 O O . GLN A 1 90 ? -9.737 -3.859 8.600 1.00 91.19 90 GLN A O 1
ATOM 681 N N . PRO A 1 91 ? -8.510 -2.185 9.492 1.00 90.75 91 PRO A N 1
ATOM 682 C CA . PRO A 1 91 ? -7.195 -2.657 9.046 1.00 90.75 91 PRO A CA 1
ATOM 683 C C . PRO A 1 91 ? -6.926 -4.135 9.334 1.00 90.75 91 PRO A C 1
ATOM 685 O O . PRO A 1 91 ? -6.333 -4.833 8.514 1.00 90.75 91 PRO A O 1
ATOM 688 N N . GLU A 1 92 ? -7.403 -4.641 10.468 1.00 91.50 92 GLU A N 1
ATOM 689 C CA . GLU A 1 92 ? -7.214 -6.021 10.910 1.00 91.50 92 GLU A CA 1
ATOM 690 C C . GLU A 1 92 ? -7.954 -7.011 10.001 1.00 91.50 92 GLU A C 1
ATOM 692 O O . GLU A 1 92 ? -7.430 -8.076 9.665 1.00 91.50 92 GLU A O 1
ATOM 697 N N . LYS A 1 93 ? -9.155 -6.640 9.536 1.00 92.19 93 LYS A N 1
ATOM 698 C CA . LYS A 1 93 ? -9.926 -7.444 8.578 1.00 92.19 93 LYS A CA 1
ATOM 699 C C . LYS A 1 93 ? -9.267 -7.451 7.205 1.00 92.19 93 LYS A C 1
ATOM 701 O O . LYS A 1 93 ? -9.205 -8.501 6.566 1.00 92.19 93 LYS A O 1
ATOM 706 N N . VAL A 1 94 ? -8.751 -6.302 6.767 1.00 92.19 94 VAL A N 1
ATOM 707 C CA . VAL A 1 94 ? -8.015 -6.186 5.501 1.00 92.19 94 VAL A CA 1
ATOM 708 C C . VAL A 1 94 ? -6.735 -7.021 5.552 1.00 92.19 94 VAL A C 1
ATOM 710 O O . VAL A 1 94 ? -6.483 -7.814 4.645 1.00 92.19 94 VAL A O 1
ATOM 713 N N . GLY A 1 95 ? -5.961 -6.909 6.633 1.00 91.81 95 GLY A N 1
ATOM 714 C CA . GLY A 1 95 ? -4.743 -7.687 6.853 1.00 91.81 95 GLY A CA 1
ATOM 715 C C . GLY A 1 95 ? -4.984 -9.195 6.798 1.00 91.81 95 GLY A C 1
ATOM 716 O O . GLY A 1 95 ? -4.225 -9.906 6.144 1.00 91.81 95 GLY A O 1
ATOM 717 N N . ALA A 1 96 ? -6.086 -9.682 7.378 1.00 90.38 96 ALA A N 1
ATOM 718 C CA . ALA A 1 96 ? -6.446 -11.102 7.355 1.00 90.38 96 ALA A CA 1
ATOM 719 C C . ALA A 1 96 ? -6.712 -11.667 5.941 1.00 90.38 96 ALA A C 1
ATOM 721 O O . ALA A 1 96 ? -6.574 -12.872 5.725 1.00 90.38 96 ALA A O 1
ATOM 722 N N . LEU A 1 97 ? -7.071 -10.823 4.965 1.00 91.00 97 LEU A N 1
ATOM 723 C CA . LEU A 1 97 ? -7.233 -11.240 3.565 1.00 91.00 97 LEU A CA 1
ATOM 724 C C . LEU A 1 97 ? -5.895 -11.351 2.818 1.00 91.00 97 LEU A C 1
ATOM 726 O O . LEU A 1 97 ? -5.785 -12.068 1.818 1.00 91.00 97 LEU A O 1
ATOM 730 N N . LEU A 1 98 ? -4.869 -10.635 3.274 1.00 91.81 98 LEU A N 1
ATOM 731 C CA . LEU A 1 98 ? -3.585 -10.530 2.598 1.00 91.81 98 LEU A CA 1
ATOM 732 C C . LEU A 1 98 ? -2.641 -11.631 3.091 1.00 91.81 98 LEU A C 1
ATOM 734 O O . LEU A 1 98 ? -2.033 -11.524 4.145 1.00 91.81 98 LEU A O 1
ATOM 738 N N . ARG A 1 99 ? -2.436 -12.677 2.279 1.00 90.62 99 ARG A N 1
ATOM 739 C CA . ARG A 1 99 ? -1.580 -13.843 2.617 1.00 90.62 99 ARG A CA 1
ATOM 740 C C . ARG A 1 99 ? -0.169 -13.489 3.122 1.00 90.62 99 ARG A C 1
ATOM 742 O O . ARG A 1 99 ? 0.459 -14.285 3.817 1.00 90.62 99 ARG A O 1
ATOM 749 N N . TRP A 1 100 ? 0.372 -12.363 2.673 1.00 90.94 100 TRP A N 1
ATOM 750 C CA . TRP A 1 100 ? 1.724 -11.907 2.994 1.00 90.94 100 TRP A CA 1
ATOM 751 C C . TRP A 1 100 ? 1.784 -11.082 4.285 1.00 90.94 100 TRP A C 1
ATOM 753 O O . TRP A 1 100 ? 2.878 -10.874 4.805 1.00 90.94 100 TRP A O 1
ATOM 763 N N . VAL A 1 101 ? 0.638 -10.660 4.820 1.00 94.38 101 VAL A N 1
ATOM 764 C CA . VAL A 1 101 ? 0.527 -9.998 6.120 1.00 94.38 101 VAL A CA 1
ATOM 765 C C . VAL A 1 101 ? 0.487 -11.065 7.209 1.00 94.38 101 VAL A C 1
ATOM 767 O O . VAL A 1 101 ? -0.216 -12.067 7.100 1.00 94.38 101 VAL A O 1
ATOM 770 N N . GLU A 1 102 ? 1.307 -10.881 8.238 1.00 92.94 102 GLU A N 1
ATOM 771 C CA . GLU A 1 102 ? 1.419 -11.797 9.371 1.00 92.94 102 GLU A CA 1
ATOM 772 C C . GLU A 1 102 ? 0.556 -11.337 10.547 1.00 92.94 102 GLU A C 1
ATOM 774 O O . GLU A 1 102 ? -0.181 -12.145 11.108 1.00 92.94 102 GLU A O 1
ATOM 779 N N . SER A 1 103 ? 0.617 -10.050 10.893 1.00 93.56 103 SER A N 1
ATOM 780 C CA . SER A 1 103 ? -0.244 -9.444 11.910 1.00 93.56 103 SER A CA 1
ATOM 781 C C . SER A 1 103 ? -0.526 -7.976 11.602 1.00 93.56 103 SER A C 1
ATOM 783 O O . SER A 1 103 ? 0.274 -7.289 10.960 1.00 93.56 103 SER A O 1
ATOM 785 N N . VAL A 1 104 ? -1.683 -7.514 12.075 1.00 95.50 104 VAL A N 1
ATOM 786 C CA . VAL A 1 104 ? -2.049 -6.099 12.154 1.00 95.50 104 VAL A CA 1
ATOM 787 C C . VAL A 1 104 ? -2.495 -5.843 13.587 1.00 95.50 104 VAL A C 1
ATOM 789 O O . VAL A 1 104 ? -3.423 -6.492 14.066 1.00 95.50 104 VAL A O 1
ATOM 792 N N . GLU A 1 105 ? -1.799 -4.950 14.279 1.00 94.31 105 GLU A N 1
ATOM 793 C CA . GLU A 1 105 ? -2.022 -4.648 15.694 1.00 94.31 105 GLU A CA 1
ATOM 794 C C . GLU A 1 105 ? -2.395 -3.176 15.856 1.00 94.31 105 GLU A C 1
ATOM 796 O O . GLU A 1 105 ? -1.681 -2.290 15.383 1.00 94.31 105 GLU A O 1
ATOM 801 N N . SER A 1 106 ? -3.500 -2.888 16.540 1.00 91.56 106 SER A N 1
ATOM 802 C CA . SER A 1 106 ? -3.902 -1.513 16.832 1.00 91.56 106 SER A CA 1
ATOM 803 C C . SER A 1 106 ? -3.022 -0.950 17.963 1.00 91.56 106 SER A C 1
ATOM 805 O O . SER A 1 106 ? -3.004 -1.474 19.075 1.00 91.56 106 SER A O 1
ATOM 807 N N . LEU A 1 107 ? -2.282 0.129 17.687 1.00 90.56 107 LEU A N 1
ATOM 808 C CA . LEU A 1 107 ? -1.398 0.818 18.644 1.00 90.56 107 LEU A CA 1
ATOM 809 C C . LEU A 1 107 ? -2.063 2.046 19.295 1.00 90.56 107 LEU A C 1
ATOM 811 O O . LEU A 1 107 ? -1.422 2.787 20.044 1.00 90.56 107 LEU A O 1
ATOM 815 N N . GLY A 1 108 ? -3.329 2.311 18.976 1.00 88.00 108 GLY A N 1
ATOM 816 C CA . GLY A 1 108 ? -4.072 3.484 19.421 1.00 88.00 108 GLY A CA 1
ATOM 817 C C . GLY A 1 108 ? -5.356 3.683 18.609 1.00 88.00 108 GLY A C 1
ATOM 818 O O . GLY A 1 108 ? -5.759 2.767 17.895 1.00 88.00 108 GLY A O 1
ATOM 819 N N . PRO A 1 109 ? -5.994 4.864 18.705 1.00 86.50 109 PRO A N 1
ATOM 820 C CA . PRO A 1 109 ? -7.237 5.151 17.986 1.00 86.50 109 PRO A CA 1
ATOM 821 C C . PRO A 1 109 ? -7.053 5.277 16.463 1.00 86.50 109 PRO A C 1
ATOM 823 O O . PRO A 1 109 ? -7.981 5.001 15.717 1.00 86.50 109 PRO A O 1
ATOM 826 N N . ASP A 1 110 ? -5.867 5.681 16.011 1.00 91.56 110 ASP A N 1
ATOM 827 C CA . ASP A 1 110 ? -5.552 6.047 14.623 1.00 91.56 110 ASP A CA 1
ATOM 828 C C . ASP A 1 110 ? -4.310 5.326 14.072 1.00 91.56 110 ASP A C 1
ATOM 830 O O . ASP A 1 110 ? -3.968 5.474 12.900 1.00 91.56 110 ASP A O 1
ATOM 834 N N . ARG A 1 111 ? -3.612 4.544 14.904 1.00 93.94 111 ARG A N 1
ATOM 835 C CA . ARG A 1 111 ? -2.325 3.925 14.562 1.00 93.94 111 ARG A CA 1
ATOM 836 C C . ARG A 1 111 ? -2.412 2.413 14.531 1.00 93.94 111 ARG A C 1
ATOM 838 O O . ARG A 1 111 ? -2.878 1.793 15.483 1.00 93.94 111 ARG A O 1
ATOM 845 N N . THR A 1 112 ? -1.864 1.822 13.477 1.00 95.38 112 THR A N 1
ATOM 846 C CA . THR A 1 112 ? -1.773 0.369 13.308 1.00 95.38 112 THR A CA 1
ATOM 847 C C . THR A 1 112 ? -0.353 -0.055 12.978 1.00 95.38 112 THR A C 1
ATOM 849 O O . THR A 1 112 ? 0.320 0.565 12.159 1.00 95.38 112 THR A O 1
ATOM 852 N N . CYS A 1 113 ? 0.113 -1.112 13.629 1.00 95.69 113 CYS A N 1
ATOM 853 C CA . CYS A 1 113 ? 1.374 -1.769 13.339 1.00 95.69 113 CYS A CA 1
ATOM 854 C C . CYS A 1 113 ? 1.123 -2.933 12.386 1.00 95.69 113 CYS A C 1
ATOM 856 O O . CYS A 1 113 ? 0.337 -3.826 12.695 1.00 95.69 113 CYS A O 1
ATOM 858 N N . TRP A 1 114 ? 1.801 -2.932 11.246 1.00 96.38 114 TRP A N 1
ATOM 859 C CA . TRP A 1 114 ? 1.712 -3.978 10.239 1.00 96.38 114 TRP A CA 1
ATOM 860 C C . TRP A 1 114 ? 2.998 -4.782 10.240 1.00 96.38 114 TRP A C 1
ATOM 862 O O . TRP A 1 114 ? 4.076 -4.222 10.047 1.00 96.38 114 TRP A O 1
ATOM 872 N N . THR A 1 115 ? 2.876 -6.095 10.406 1.00 95.50 115 THR A N 1
ATOM 873 C CA . THR A 1 115 ? 3.986 -7.038 10.258 1.00 95.50 115 THR A CA 1
ATOM 874 C C . THR A 1 115 ? 3.725 -7.911 9.048 1.00 95.50 115 THR A C 1
ATOM 876 O O . THR A 1 115 ? 2.693 -8.578 8.967 1.00 95.50 115 THR A O 1
ATOM 879 N N . VAL A 1 116 ? 4.662 -7.949 8.104 1.00 95.12 116 VAL A N 1
ATOM 880 C CA . VAL A 1 116 ? 4.526 -8.741 6.876 1.00 95.12 116 VAL A CA 1
ATOM 881 C C . VAL A 1 116 ? 5.723 -9.643 6.642 1.00 95.12 116 VAL A C 1
ATOM 883 O O . VAL A 1 116 ? 6.860 -9.347 7.022 1.00 95.12 116 VAL A O 1
ATOM 886 N N . ARG A 1 117 ? 5.466 -10.751 5.951 1.00 92.69 117 ARG A N 1
ATOM 887 C CA . ARG A 1 117 ? 6.482 -11.717 5.553 1.00 92.69 117 ARG A CA 1
ATOM 888 C C . ARG A 1 117 ? 7.140 -11.277 4.251 1.00 92.69 117 ARG A C 1
ATOM 890 O O . ARG A 1 117 ? 6.533 -11.312 3.182 1.00 92.69 117 ARG A O 1
ATOM 897 N N . ALA A 1 118 ? 8.411 -10.915 4.342 1.00 87.12 118 ALA A N 1
ATOM 898 C CA . ALA A 1 118 ? 9.255 -10.599 3.203 1.00 87.12 118 ALA A CA 1
ATOM 899 C C . ALA A 1 118 ? 9.972 -11.860 2.668 1.00 87.12 118 ALA A C 1
ATOM 901 O O . ALA A 1 118 ? 10.058 -12.887 3.354 1.00 87.12 118 ALA A O 1
ATOM 902 N N . PRO A 1 119 ? 10.521 -11.814 1.438 1.00 87.81 119 PRO A N 1
ATOM 903 C CA . PRO A 1 119 ? 11.313 -12.913 0.893 1.00 87.81 119 PRO A CA 1
ATOM 904 C C . PRO A 1 119 ? 12.485 -13.305 1.805 1.00 87.81 119 PRO A C 1
ATOM 906 O O . PRO A 1 119 ? 13.072 -12.457 2.488 1.00 87.81 119 PRO A O 1
ATOM 909 N N . VAL A 1 120 ? 12.871 -14.586 1.746 1.00 86.50 120 VAL A N 1
ATOM 910 C CA . VAL A 1 120 ? 13.978 -15.178 2.530 1.00 86.50 120 VAL A CA 1
ATOM 911 C C . VAL A 1 120 ? 13.682 -15.227 4.040 1.00 86.50 120 VAL A C 1
ATOM 913 O O . VAL A 1 120 ? 14.571 -15.086 4.870 1.00 86.50 120 VAL A O 1
ATOM 916 N N . GLY A 1 121 ? 12.409 -15.393 4.416 1.00 80.69 121 GLY A N 1
ATOM 917 C CA . GLY A 1 121 ? 12.000 -15.534 5.821 1.00 80.69 121 GLY A CA 1
ATOM 918 C C . GLY A 1 121 ? 12.176 -14.267 6.665 1.00 80.69 121 GLY A C 1
ATOM 919 O O . GLY A 1 121 ? 12.056 -14.327 7.886 1.00 80.69 121 GLY A O 1
ATOM 920 N N . ARG A 1 122 ? 12.457 -13.122 6.033 1.00 90.19 122 ARG A N 1
ATOM 921 C CA . ARG A 1 122 ? 12.549 -11.830 6.714 1.00 90.19 122 ARG A CA 1
ATOM 922 C C . ARG A 1 122 ? 11.155 -11.337 7.084 1.00 90.19 122 ARG A C 1
ATOM 924 O O . ARG A 1 122 ? 10.181 -11.627 6.391 1.00 90.19 122 ARG A O 1
ATOM 931 N N . LYS A 1 123 ? 11.076 -10.546 8.148 1.00 92.00 123 LYS A N 1
ATOM 932 C CA . LYS A 1 123 ? 9.865 -9.817 8.524 1.00 92.00 123 LYS A CA 1
ATOM 933 C C . LYS A 1 123 ? 10.121 -8.329 8.368 1.00 92.00 123 LYS A C 1
ATOM 935 O O . LYS A 1 123 ? 11.209 -7.861 8.702 1.00 92.00 123 LYS A O 1
ATOM 940 N N . LEU A 1 124 ? 9.145 -7.621 7.820 1.00 93.94 124 LEU A N 1
ATOM 941 C CA . LEU A 1 124 ? 9.146 -6.167 7.745 1.00 93.94 124 LEU A CA 1
ATOM 942 C C . LEU A 1 124 ? 7.996 -5.659 8.605 1.00 93.94 124 LEU A C 1
ATOM 944 O O . LEU A 1 124 ? 6.901 -6.215 8.547 1.00 93.94 124 LEU A O 1
ATOM 948 N N . GLN A 1 125 ? 8.271 -4.629 9.395 1.00 94.62 125 GLN A N 1
ATOM 949 C CA . GLN A 1 125 ? 7.305 -4.034 10.301 1.00 94.62 125 GLN A CA 1
ATOM 950 C C . GLN A 1 125 ? 7.276 -2.523 10.087 1.00 94.62 125 GLN A C 1
ATOM 952 O O . GLN A 1 125 ? 8.334 -1.899 9.999 1.00 94.62 125 GLN A O 1
ATOM 957 N N . TRP A 1 126 ? 6.081 -1.946 9.991 1.00 95.50 126 TRP A N 1
ATOM 958 C CA . TRP A 1 126 ? 5.881 -0.499 9.905 1.00 95.50 126 TRP A CA 1
ATOM 959 C C . TRP A 1 126 ? 4.586 -0.077 10.592 1.00 95.50 126 TRP A C 1
ATOM 961 O O . TRP A 1 126 ? 3.704 -0.896 10.848 1.00 95.50 126 TRP A O 1
ATOM 971 N N . THR A 1 127 ? 4.469 1.220 10.861 1.00 96.00 127 THR A N 1
ATOM 972 C CA . THR A 1 127 ? 3.263 1.826 11.429 1.00 96.00 127 THR A CA 1
ATOM 973 C C . THR A 1 127 ? 2.534 2.619 10.352 1.00 96.00 127 THR A C 1
ATOM 975 O O . THR A 1 127 ? 3.167 3.366 9.610 1.00 96.00 127 THR A O 1
ATOM 978 N N . LEU A 1 128 ? 1.213 2.473 10.280 1.00 95.12 128 LEU A N 1
ATOM 979 C CA . LEU A 1 128 ? 0.324 3.328 9.496 1.00 95.12 128 LEU A CA 1
ATOM 980 C C . LEU A 1 128 ? -0.532 4.176 10.431 1.00 95.12 128 LEU A C 1
ATOM 982 O O . LEU A 1 128 ? -1.027 3.680 11.445 1.00 95.12 128 LEU A O 1
ATOM 986 N N . ILE A 1 129 ? -0.708 5.440 10.065 1.00 94.56 129 ILE A N 1
ATOM 987 C CA . ILE A 1 129 ? -1.528 6.426 10.767 1.00 94.56 129 ILE A CA 1
ATOM 988 C C . ILE A 1 129 ? -2.695 6.786 9.848 1.00 94.56 129 ILE A C 1
ATOM 990 O O . ILE A 1 129 ? -2.456 7.200 8.713 1.00 94.56 129 ILE A O 1
ATOM 994 N N . SER A 1 130 ? -3.939 6.592 10.293 1.00 92.31 130 SER A N 1
ATOM 995 C CA . SER A 1 130 ? -5.119 6.988 9.517 1.00 92.31 130 SER A CA 1
ATOM 996 C C . SER A 1 130 ? -5.367 8.485 9.645 1.00 92.31 130 SER A C 1
ATOM 998 O O . SER A 1 130 ? -5.372 9.010 10.760 1.00 92.31 130 SER A O 1
ATOM 1000 N N . VAL A 1 131 ? -5.641 9.149 8.528 1.00 91.62 131 VAL A N 1
ATOM 1001 C CA . VAL A 1 131 ? -5.933 10.584 8.488 1.00 91.62 131 VAL A CA 1
ATOM 1002 C C . VAL A 1 131 ? -7.429 10.777 8.241 1.00 91.62 131 VAL A C 1
ATOM 1004 O O . VAL A 1 131 ? -7.970 10.154 7.323 1.00 91.62 131 VAL A O 1
ATOM 1007 N N . PRO A 1 132 ? -8.123 11.614 9.033 1.00 87.50 132 PRO A N 1
ATOM 1008 C CA . PRO A 1 132 ? -9.500 11.972 8.730 1.00 87.50 132 PRO A CA 1
ATOM 1009 C C . PRO A 1 132 ? -9.555 12.737 7.404 1.00 87.50 132 PRO A C 1
ATOM 1011 O O . PRO A 1 132 ? -8.794 13.679 7.194 1.00 87.50 132 PRO A O 1
ATOM 1014 N N . THR A 1 133 ? -10.471 12.339 6.527 1.00 86.19 133 THR A N 1
ATOM 1015 C CA . THR A 1 133 ? -10.723 13.013 5.248 1.00 86.19 133 THR A CA 1
ATOM 1016 C C . THR A 1 133 ? -12.046 13.776 5.290 1.00 86.19 133 THR A C 1
ATOM 1018 O O . THR A 1 133 ? -12.969 13.411 6.022 1.00 86.19 133 THR A O 1
ATOM 1021 N N . GLU A 1 134 ? -12.142 14.842 4.497 1.00 85.62 134 GLU A N 1
ATOM 1022 C CA . GLU A 1 134 ? -13.384 15.596 4.295 1.00 85.62 134 GLU A CA 1
ATOM 1023 C C . GLU A 1 134 ? -14.377 14.837 3.396 1.00 85.62 134 GLU A C 1
ATOM 1025 O O . GLU A 1 134 ? -15.588 15.056 3.482 1.00 85.62 134 GLU A O 1
ATOM 1030 N N . THR A 1 135 ? -13.882 13.919 2.557 1.00 86.69 135 THR A N 1
ATOM 1031 C CA . THR A 1 135 ? -14.698 13.134 1.623 1.00 86.69 135 THR A CA 1
ATOM 1032 C C . THR A 1 135 ? -15.068 11.782 2.244 1.00 86.69 135 THR A C 1
ATOM 1034 O O . THR A 1 135 ? -14.183 10.964 2.475 1.00 86.69 135 THR A O 1
ATOM 1037 N N . PRO A 1 136 ? -16.357 11.465 2.461 1.00 82.50 136 PRO A N 1
ATOM 1038 C CA . PRO A 1 136 ? -16.765 10.249 3.179 1.00 82.50 136 PRO A CA 1
ATOM 1039 C C . PRO A 1 136 ? -16.439 8.931 2.453 1.00 82.50 136 PRO A C 1
ATOM 1041 O O . PRO A 1 136 ? -16.424 7.875 3.083 1.00 82.50 136 PRO A O 1
ATOM 1044 N N . ASP A 1 137 ? -16.187 8.983 1.144 1.00 88.31 137 ASP A N 1
ATOM 1045 C CA . ASP A 1 137 ? -15.870 7.817 0.308 1.00 88.31 137 ASP A CA 1
ATOM 1046 C C . ASP A 1 137 ? -14.360 7.615 0.107 1.00 88.31 137 ASP A C 1
ATOM 1048 O O . ASP A 1 137 ? -13.929 6.785 -0.694 1.00 88.31 137 ASP A O 1
ATOM 1052 N N . GLU A 1 138 ? -13.547 8.378 0.833 1.00 89.56 138 GLU A N 1
ATOM 1053 C CA . GLU A 1 138 ? -12.097 8.316 0.781 1.00 89.56 138 GLU A CA 1
ATOM 1054 C C . GLU A 1 138 ? -11.542 7.830 2.125 1.00 89.56 138 GLU A C 1
ATOM 1056 O O . GLU A 1 138 ? -12.109 8.073 3.187 1.00 89.56 138 GLU A O 1
ATOM 1061 N N . LEU A 1 139 ? -10.432 7.100 2.090 1.00 90.88 139 LEU A N 1
ATOM 1062 C CA . LEU A 1 139 ? -9.693 6.708 3.283 1.00 90.88 139 LEU A CA 1
ATOM 1063 C C . LEU A 1 139 ? -8.212 6.942 3.006 1.00 90.88 139 LEU A C 1
ATOM 1065 O O . LEU A 1 139 ? -7.706 6.538 1.957 1.00 90.88 139 LEU A O 1
ATOM 1069 N N . GLN A 1 140 ? -7.528 7.598 3.939 1.00 91.06 140 GLN A N 1
ATOM 1070 C CA .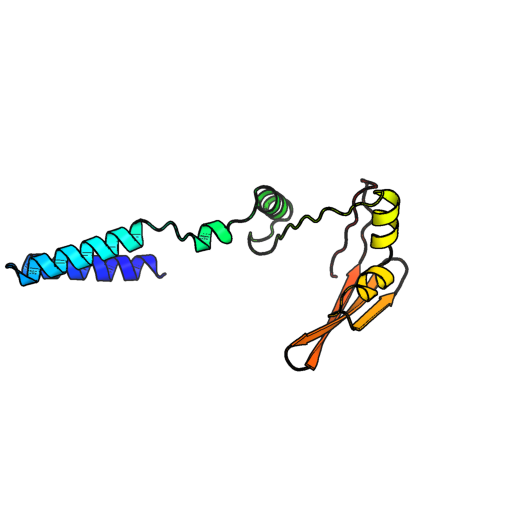 GLN A 1 140 ? -6.128 7.973 3.788 1.00 91.06 140 GLN A CA 1
ATOM 1071 C C . GLN A 1 140 ? -5.302 7.467 4.965 1.00 91.06 140 GLN A C 1
ATOM 1073 O O . GLN A 1 140 ? -5.721 7.523 6.123 1.00 91.06 140 GLN A O 1
ATOM 1078 N N . TRP A 1 141 ? -4.096 7.000 4.654 1.00 92.50 141 TRP A N 1
ATOM 1079 C CA . TRP A 1 141 ? -3.103 6.605 5.641 1.00 92.50 141 TRP A CA 1
ATOM 1080 C C . TRP A 1 141 ? -1.731 7.100 5.213 1.00 92.50 141 TRP A C 1
ATOM 1082 O O . TRP A 1 141 ? -1.427 7.136 4.021 1.00 92.50 141 TRP A O 1
ATOM 1092 N N . HIS A 1 142 ? -0.882 7.403 6.187 1.00 90.25 142 HIS A N 1
ATOM 1093 C CA . HIS A 1 142 ? 0.528 7.677 5.946 1.00 90.25 142 HIS A CA 1
ATOM 1094 C C . HIS A 1 142 ? 1.406 6.899 6.922 1.00 90.25 142 HIS A C 1
ATOM 1096 O O . HIS A 1 142 ? 0.979 6.507 8.011 1.00 90.25 142 HIS A O 1
ATOM 1102 N N . THR A 1 143 ? 2.645 6.652 6.516 1.00 89.12 143 THR A N 1
ATOM 1103 C CA . THR A 1 143 ? 3.695 6.236 7.444 1.00 89.12 143 THR A CA 1
ATOM 1104 C C . THR A 1 143 ? 4.222 7.466 8.197 1.00 89.12 143 THR A C 1
ATOM 1106 O O . THR A 1 143 ? 4.204 8.561 7.626 1.00 89.12 143 THR A O 1
ATOM 1109 N N . PRO A 1 144 ? 4.647 7.315 9.464 1.00 81.44 144 PRO A N 1
ATOM 1110 C CA . PRO A 1 144 ? 5.266 8.392 10.238 1.00 81.44 144 PRO A CA 1
ATOM 1111 C C . PRO A 1 144 ? 6.563 8.918 9.615 1.00 81.44 144 PRO A C 1
ATOM 1113 O O . PRO A 1 144 ? 7.206 8.165 8.847 1.00 81.44 144 PRO A O 1
#

Radius of gyration: 26.33 Å; chains: 1; bounding box: 60×34×70 Å

InterPro domains:
  IPR023393 START-like domain superfamily [G3DSA:3.30.530.20] (69-144)

Foldseek 3Di:
DVVVVLVVVLVVQLVVLVVVDDPVSVVSNVVSVVSVCVVVVVPPVVVVVVQDDPVLVVVCVVVVHPSNPGDDDDDDDPDDLVVVLVQVVDVQSVLVVDPQWDGWADPDPFKIKTWGQDPPRDIDIFMKGWDDDPDSSDTDIDTD

Sequence (144 aa):
MERALSLATGTALVANGLRRGGLGGILQIVVGAYGLLRGATGHCALKHAFMPTPFEQRFSAEHDWPISEALSRSVTISRPLDEVRDFLAQPEKVGALLRWVESVESLGPDRTCWTVRAPVGRKLQWTLISVPTETPDELQWHTP

pLDDT: mean 79.98, std 13.86, range [43.91, 96.62]

Organism: NCBI:txid629262